Protein AF-A0A962GFY9-F1 (afdb_monomer_lite)

Sequence (151 aa):
MKKIFLLLAILLSVSACLKETRIDASSEEKLQKSIAEIMKELEPDQQKNFSQSLKIIMFGDVENIMDLASIGQNTAIFKGIFQAKVDGKTAQEIVEMANKISFSRENTKPIAERAGVPITADDFLNAQRDGQKRAGNPILADDFLNTKRDE

Structure (mmCIF, N/CA/C/O backbone):
data_AF-A0A962GFY9-F1
#
_entry.id   AF-A0A962GFY9-F1
#
loop_
_atom_site.group_PDB
_atom_site.id
_atom_site.type_symbol
_atom_site.label_atom_id
_atom_site.label_alt_id
_atom_site.label_comp_id
_atom_site.label_asym_id
_atom_site.label_entity_id
_atom_site.label_seq_id
_atom_site.pdbx_PDB_ins_code
_atom_site.Cartn_x
_atom_site.Cartn_y
_atom_site.Cartn_z
_atom_site.occupancy
_atom_site.B_iso_or_equiv
_atom_site.auth_seq_id
_atom_site.auth_comp_id
_atom_site.auth_asym_id
_atom_site.auth_atom_id
_atom_site.pdbx_PDB_model_num
ATOM 1 N N . MET A 1 1 ? -34.347 -28.773 16.932 1.00 52.16 1 MET A N 1
ATOM 2 C CA . MET A 1 1 ? -34.294 -27.658 15.954 1.00 52.16 1 MET A CA 1
ATOM 3 C C . MET A 1 1 ? -33.774 -26.333 16.532 1.00 52.16 1 MET A C 1
ATOM 5 O O . MET A 1 1 ? -33.062 -25.638 15.827 1.00 52.16 1 MET A O 1
ATOM 9 N N . LYS A 1 2 ? -33.995 -26.012 17.821 1.00 49.56 2 LYS A N 1
ATOM 10 C CA . LYS A 1 2 ? -33.439 -24.803 18.481 1.00 49.56 2 LYS A CA 1
ATOM 11 C C . LYS A 1 2 ? -31.897 -24.705 18.484 1.00 49.56 2 LYS A C 1
ATOM 13 O O . LYS A 1 2 ? -31.356 -23.613 18.399 1.00 49.56 2 LYS A O 1
ATOM 18 N N . LYS A 1 3 ? -31.193 -25.846 18.531 1.00 59.88 3 LYS A N 1
ATOM 19 C CA . LYS A 1 3 ? -29.716 -25.913 18.524 1.00 59.88 3 LYS A CA 1
ATOM 20 C C . LYS A 1 3 ? -29.091 -25.617 17.148 1.00 59.88 3 LYS A C 1
ATOM 22 O O . LYS A 1 3 ? -27.989 -25.092 17.100 1.00 59.88 3 LYS A O 1
ATOM 27 N N . ILE A 1 4 ? -29.810 -25.898 16.052 1.00 69.69 4 ILE A N 1
ATOM 28 C CA . ILE A 1 4 ? -29.369 -25.559 14.684 1.00 69.69 4 ILE A CA 1
ATOM 29 C C . ILE A 1 4 ? -29.452 -24.043 14.460 1.00 69.69 4 ILE A C 1
ATOM 31 O O . ILE A 1 4 ? -28.522 -23.459 13.920 1.00 69.69 4 ILE A O 1
ATOM 35 N N . PHE A 1 5 ? -30.517 -23.391 14.945 1.00 61.84 5 PHE A N 1
ATOM 36 C CA . PHE A 1 5 ? -30.643 -21.931 14.872 1.00 61.84 5 PHE A CA 1
ATOM 37 C C . PHE A 1 5 ? -29.566 -21.204 15.692 1.00 61.84 5 PHE A C 1
ATOM 39 O O . PHE A 1 5 ? -29.086 -20.161 15.266 1.00 61.84 5 PHE A O 1
ATOM 46 N N . LEU A 1 6 ? -29.140 -21.777 16.825 1.00 64.12 6 LEU A N 1
ATOM 47 C CA . LEU A 1 6 ? -28.053 -21.225 17.640 1.00 64.12 6 LEU A CA 1
ATOM 48 C C . LEU A 1 6 ? -26.688 -21.326 16.930 1.00 64.12 6 LEU A C 1
ATOM 50 O O . LEU A 1 6 ? -25.915 -20.377 16.955 1.00 64.12 6 LEU A O 1
ATOM 54 N N . LEU A 1 7 ? -26.416 -22.447 16.253 1.00 63.25 7 LEU A N 1
ATOM 55 C CA . LEU A 1 7 ? -25.193 -22.650 15.463 1.00 63.25 7 LEU A CA 1
ATOM 56 C C . LEU A 1 7 ? -25.133 -21.739 14.226 1.00 63.25 7 LEU A C 1
ATOM 58 O O . LEU A 1 7 ? -24.075 -21.198 13.918 1.00 63.25 7 LEU A O 1
ATOM 62 N N . LEU A 1 8 ? -26.268 -21.516 13.557 1.00 64.75 8 LEU A N 1
ATOM 63 C CA . LEU A 1 8 ? -26.354 -20.631 12.391 1.00 64.75 8 LEU A CA 1
ATOM 64 C C . LEU A 1 8 ? -26.232 -19.143 12.777 1.00 64.75 8 LEU A C 1
ATOM 66 O O . LEU A 1 8 ? -25.643 -18.362 12.037 1.00 64.75 8 LEU A O 1
ATOM 70 N N . ALA A 1 9 ? -26.724 -18.758 13.960 1.00 59.66 9 ALA A N 1
ATOM 71 C CA . ALA A 1 9 ? -26.595 -17.398 14.486 1.00 59.66 9 ALA A CA 1
ATOM 72 C C . ALA A 1 9 ? -25.154 -17.048 14.903 1.00 59.66 9 ALA A C 1
ATOM 74 O O . ALA A 1 9 ? -24.712 -15.923 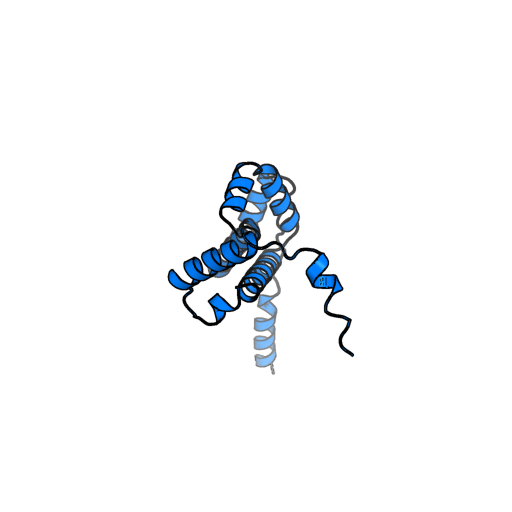14.684 1.00 59.66 9 ALA A O 1
ATOM 75 N N . ILE A 1 10 ? -24.395 -18.009 15.443 1.00 60.91 10 ILE A N 1
ATOM 76 C CA . ILE A 1 10 ? -22.970 -17.823 15.771 1.00 60.91 10 ILE A CA 1
ATOM 77 C C . ILE A 1 10 ? -22.133 -17.671 14.491 1.00 60.91 10 ILE A C 1
ATOM 79 O O . ILE A 1 10 ? -21.226 -16.845 14.454 1.00 60.91 10 ILE A O 1
ATOM 83 N N . LEU A 1 11 ? -22.483 -18.391 13.417 1.00 58.44 11 LEU A N 1
ATOM 84 C CA . LEU A 1 11 ? -21.807 -18.272 12.120 1.00 58.44 11 LEU A CA 1
ATOM 85 C C . LEU A 1 11 ? -22.072 -16.917 11.433 1.00 58.44 11 LEU A C 1
ATOM 87 O O . LEU A 1 11 ? -21.173 -16.369 10.804 1.00 58.44 11 LEU A O 1
ATOM 91 N N . LEU A 1 12 ? -23.278 -16.350 11.587 1.00 54.44 12 LEU A N 1
ATOM 92 C CA . LEU A 1 12 ? -23.633 -15.028 11.042 1.00 54.44 12 LEU A CA 1
ATOM 93 C C . LEU A 1 12 ? -23.071 -13.849 11.854 1.00 54.44 12 LEU A C 1
ATOM 95 O O . LEU A 1 12 ? -23.007 -12.730 11.348 1.00 54.44 12 LEU A O 1
ATOM 99 N N . SER A 1 13 ? -22.667 -14.081 13.104 1.00 48.28 13 SER A N 1
ATOM 100 C CA . SER A 1 13 ? -22.187 -13.020 14.002 1.00 48.28 13 SER A CA 1
ATOM 101 C C . SER A 1 13 ? -20.803 -12.482 13.615 1.00 48.28 13 SER A C 1
ATOM 103 O O . SER A 1 13 ? -20.428 -11.401 14.057 1.00 48.28 13 SER A O 1
ATOM 105 N N . VAL A 1 14 ? -20.050 -13.197 12.769 1.00 56.41 14 VAL A N 1
ATOM 106 C CA . VAL A 1 14 ? -18.703 -12.782 12.323 1.00 56.41 14 VAL A CA 1
ATOM 107 C C . VAL A 1 14 ? -18.754 -11.738 11.194 1.00 56.41 14 VAL A C 1
ATOM 109 O O . VAL A 1 14 ? -17.762 -11.069 10.931 1.00 56.41 14 VAL A O 1
ATOM 112 N N . SER A 1 15 ? -19.905 -11.538 10.543 1.00 55.25 15 SER A N 1
ATOM 113 C CA . SER A 1 15 ? -20.038 -10.604 9.408 1.00 55.25 15 SER A CA 1
ATOM 114 C C . SER A 1 15 ? -20.693 -9.263 9.767 1.00 55.25 15 SER A C 1
ATOM 116 O O . SER A 1 15 ? -20.921 -8.443 8.882 1.00 55.25 15 SER A O 1
ATOM 118 N N . ALA A 1 16 ? -21.024 -9.026 11.040 1.00 46.34 16 ALA A N 1
ATOM 119 C CA . ALA A 1 16 ? -21.855 -7.899 11.468 1.00 46.34 16 ALA A CA 1
ATOM 120 C C . ALA A 1 16 ? -21.127 -6.941 12.424 1.00 46.34 16 ALA A C 1
ATOM 122 O O . ALA A 1 16 ? -21.619 -6.656 13.511 1.00 46.34 16 ALA A O 1
ATOM 123 N N . CYS A 1 17 ? -19.957 -6.433 12.030 1.00 54.56 17 CYS A N 1
ATOM 124 C CA . CYS A 1 17 ? -19.389 -5.228 12.645 1.00 54.56 17 CYS A CA 1
ATOM 125 C C . CYS A 1 17 ? -18.354 -4.560 11.729 1.00 54.56 17 CYS A C 1
ATOM 127 O O . CYS A 1 17 ? -17.208 -4.364 12.106 1.00 54.56 17 CYS A O 1
ATOM 129 N N . LEU A 1 18 ? -18.724 -4.245 10.488 1.00 49.97 18 LEU A N 1
ATOM 130 C CA . LEU A 1 18 ? -17.826 -3.533 9.582 1.00 49.97 18 LEU A CA 1
ATOM 131 C C . LEU A 1 18 ? -18.472 -2.216 9.183 1.00 49.97 18 LEU A C 1
ATOM 133 O O . LEU A 1 18 ? -19.028 -2.045 8.101 1.00 49.97 18 LEU A O 1
ATOM 137 N N . LYS A 1 19 ? -18.348 -1.240 10.082 1.00 54.31 19 LYS A N 1
ATOM 138 C CA . LYS A 1 19 ? -18.076 0.110 9.606 1.00 54.31 19 LYS A CA 1
ATOM 139 C C . LYS A 1 19 ? -16.713 -0.017 8.927 1.00 54.31 19 LYS A C 1
ATOM 141 O O . LYS A 1 19 ? -15.700 -0.074 9.601 1.00 54.31 19 LYS A O 1
ATOM 146 N N . GLU A 1 20 ? -16.720 -0.272 7.624 1.00 71.56 20 GLU A N 1
ATOM 147 C CA . GLU A 1 20 ? -15.514 -0.596 6.866 1.00 71.56 20 GLU A CA 1
ATOM 148 C C . GLU A 1 20 ? -14.660 0.668 6.784 1.00 71.56 20 GLU A C 1
ATOM 150 O O . GLU A 1 20 ? -14.823 1.498 5.887 1.00 71.56 20 GLU A O 1
ATOM 155 N N . THR A 1 21 ? -13.816 0.872 7.794 1.00 86.81 21 THR A N 1
ATOM 156 C CA . THR A 1 21 ? -12.905 2.006 7.843 1.00 86.81 21 THR A CA 1
ATOM 157 C C . THR A 1 21 ? -11.976 1.901 6.643 1.00 86.81 21 THR A C 1
ATOM 159 O O . THR A 1 21 ? -11.308 0.888 6.413 1.00 86.81 21 THR A O 1
ATOM 162 N N . ARG A 1 22 ? -12.007 2.945 5.819 1.00 94.06 22 ARG A N 1
ATOM 163 C CA . ARG A 1 22 ? -11.238 3.054 4.582 1.00 94.06 22 ARG A CA 1
ATOM 164 C C . ARG A 1 22 ? -10.055 3.970 4.812 1.00 94.06 22 ARG A C 1
ATOM 166 O O . ARG A 1 22 ? -10.136 4.920 5.589 1.00 94.06 22 ARG A O 1
ATOM 173 N N . ILE A 1 23 ? -8.972 3.691 4.105 1.00 93.94 23 ILE A N 1
ATOM 174 C CA . ILE A 1 23 ? -7.830 4.591 4.048 1.00 93.94 23 ILE A CA 1
ATOM 175 C C . ILE A 1 23 ? -8.283 5.907 3.399 1.00 93.94 23 ILE A C 1
ATOM 177 O O . ILE A 1 23 ? -8.881 5.890 2.327 1.00 93.94 23 ILE A O 1
ATOM 181 N N . ASP A 1 24 ? -7.997 7.032 4.051 1.00 94.44 24 ASP A N 1
ATOM 182 C CA . ASP A 1 24 ? -8.168 8.384 3.506 1.00 94.44 24 ASP A CA 1
ATOM 183 C C . ASP A 1 24 ? -6.777 8.934 3.195 1.00 94.44 24 ASP A C 1
ATOM 185 O O . ASP A 1 24 ? -6.072 9.407 4.084 1.00 94.44 24 ASP A O 1
ATOM 189 N N . ALA A 1 25 ? -6.360 8.846 1.937 1.00 93.69 25 ALA A N 1
ATOM 190 C CA . ALA A 1 25 ? -5.067 9.331 1.477 1.00 93.69 25 ALA A CA 1
ATOM 191 C C . ALA A 1 25 ? -5.126 10.770 0.939 1.00 93.69 25 ALA A C 1
ATOM 193 O O . ALA A 1 25 ? -4.162 11.223 0.316 1.00 93.69 25 ALA A O 1
ATOM 194 N N . SER A 1 26 ? -6.212 11.517 1.194 1.00 91.25 26 SER A N 1
ATOM 195 C CA . SER A 1 26 ? -6.377 12.883 0.677 1.00 91.25 26 SER A CA 1
ATOM 196 C C . SER A 1 26 ? -5.380 13.879 1.286 1.00 91.25 26 SER A C 1
ATOM 198 O O . SER A 1 26 ? -5.203 14.980 0.767 1.00 91.25 26 SER A O 1
ATOM 200 N N . SER A 1 27 ? -4.760 13.532 2.415 1.00 92.38 27 SER A N 1
ATOM 201 C CA . SER A 1 27 ? -3.592 14.209 2.977 1.00 92.38 27 SER A CA 1
ATOM 202 C C . SER A 1 27 ? -2.735 13.209 3.751 1.00 92.38 27 SER A C 1
ATOM 204 O O . SER A 1 27 ? -3.179 12.113 4.087 1.00 92.38 27 SER A O 1
ATOM 206 N N . GLU A 1 28 ? -1.494 13.576 4.067 1.00 89.31 28 GLU A N 1
ATOM 207 C CA . GLU A 1 28 ? -0.622 12.720 4.880 1.00 89.31 28 GLU A CA 1
ATOM 208 C C . GLU A 1 28 ? -1.158 12.498 6.298 1.00 89.31 28 GLU A C 1
ATOM 210 O O . GLU A 1 28 ? -1.109 11.381 6.808 1.00 89.31 28 GLU A O 1
ATOM 215 N N . GLU A 1 29 ? -1.717 13.537 6.913 1.00 93.44 29 GLU A N 1
ATOM 216 C CA . GLU A 1 29 ? -2.314 13.442 8.245 1.00 93.44 29 GLU A CA 1
ATOM 217 C C . GLU A 1 29 ? -3.513 12.484 8.250 1.00 93.44 29 GLU A C 1
ATOM 219 O O . GLU A 1 29 ? -3.618 11.608 9.110 1.00 93.44 29 GLU A O 1
ATOM 224 N N . LYS A 1 30 ? -4.389 12.599 7.247 1.00 93.94 30 LYS A N 1
ATOM 225 C CA . LYS A 1 30 ? -5.550 11.718 7.082 1.00 93.94 30 LYS A CA 1
ATOM 226 C C . LYS A 1 30 ? -5.142 10.281 6.784 1.00 93.94 30 LYS A C 1
ATOM 228 O O . LYS A 1 30 ? -5.750 9.358 7.327 1.00 93.94 30 LYS A O 1
ATOM 233 N N . LEU A 1 31 ? -4.072 10.090 6.014 1.00 93.12 31 LEU A N 1
ATOM 234 C CA . LEU A 1 31 ? -3.538 8.768 5.699 1.00 93.12 31 LEU A CA 1
ATOM 235 C C . LEU A 1 31 ? -3.069 8.069 6.970 1.00 93.12 31 LEU A C 1
ATOM 237 O O . LEU A 1 31 ? -3.474 6.946 7.258 1.00 93.12 31 LEU A O 1
ATOM 241 N N . GLN A 1 32 ? -2.241 8.749 7.762 1.00 93.06 32 GLN A N 1
ATOM 242 C CA . GLN A 1 32 ? -1.736 8.198 9.016 1.00 93.06 32 GLN A CA 1
ATOM 243 C C . GLN A 1 32 ? -2.873 7.927 10.003 1.00 93.06 32 GLN A C 1
ATOM 245 O O . GLN A 1 32 ? -2.904 6.872 10.639 1.00 93.06 32 GLN A O 1
ATOM 250 N N . LYS A 1 33 ? -3.830 8.855 10.102 1.00 95.50 33 LYS A N 1
ATOM 251 C CA . LYS A 1 33 ? -4.976 8.729 10.999 1.00 95.50 33 LYS A CA 1
ATOM 252 C C . LYS A 1 33 ? -5.879 7.556 10.622 1.00 95.50 33 LYS A C 1
ATOM 254 O O . LYS A 1 33 ? -6.166 6.731 11.482 1.00 95.50 33 LYS A O 1
ATOM 259 N N . SER A 1 34 ? -6.279 7.448 9.358 1.00 93.94 34 SER A N 1
ATOM 2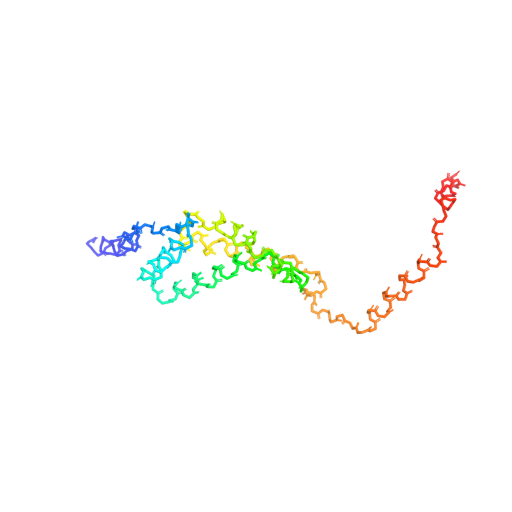60 C CA . SER A 1 34 ? -7.147 6.364 8.879 1.00 93.94 34 SER A CA 1
ATOM 261 C C . SER A 1 34 ? -6.477 4.992 8.999 1.00 93.94 34 SER A C 1
ATOM 263 O O . SER A 1 34 ? -7.112 4.042 9.446 1.00 93.94 34 SER A O 1
ATOM 265 N N . ILE A 1 35 ? -5.172 4.883 8.719 1.00 93.56 35 ILE A N 1
ATOM 266 C CA . ILE A 1 35 ? -4.405 3.648 8.963 1.00 93.56 35 ILE A CA 1
ATOM 267 C C . ILE A 1 35 ? -4.404 3.289 10.454 1.00 93.56 35 ILE A C 1
ATOM 269 O O . ILE A 1 35 ? -4.592 2.125 10.805 1.00 93.56 35 ILE A O 1
ATOM 273 N N . ALA A 1 36 ? -4.196 4.264 11.342 1.00 94.38 36 ALA A N 1
ATOM 274 C CA . ALA A 1 36 ? -4.203 4.025 12.782 1.00 94.38 36 ALA A CA 1
ATOM 275 C C . ALA A 1 36 ? -5.591 3.625 13.308 1.00 94.38 36 ALA A C 1
ATOM 277 O O . ALA A 1 36 ? -5.680 2.815 14.229 1.00 94.38 36 ALA A O 1
ATOM 278 N N . GLU A 1 37 ? -6.663 4.178 12.741 1.00 93.81 37 GLU A N 1
ATOM 279 C CA . GLU A 1 37 ? -8.043 3.793 13.051 1.00 93.81 37 GLU A CA 1
ATOM 280 C C . GLU A 1 37 ? -8.316 2.349 12.623 1.00 93.81 37 GLU A C 1
ATOM 282 O O . GLU A 1 37 ? -8.722 1.549 13.463 1.00 93.81 37 GLU A O 1
ATOM 287 N N . ILE A 1 38 ? -7.955 1.975 11.390 1.00 92.50 38 ILE A N 1
ATOM 288 C CA . ILE A 1 38 ? -8.038 0.586 10.913 1.00 92.50 38 ILE A CA 1
ATOM 289 C C . ILE A 1 38 ? -7.267 -0.353 11.848 1.00 92.50 38 ILE A C 1
ATOM 291 O O . ILE A 1 38 ? -7.794 -1.369 12.284 1.00 92.50 38 ILE A O 1
ATOM 295 N N . MET A 1 39 ? -6.031 -0.009 12.218 1.00 90.31 39 MET A N 1
ATOM 296 C CA . MET A 1 39 ? -5.210 -0.849 13.099 1.00 90.31 39 MET A CA 1
ATOM 297 C C . MET A 1 39 ? -5.849 -1.081 14.474 1.00 90.31 39 MET A C 1
ATOM 299 O O . MET A 1 39 ? -5.657 -2.146 15.047 1.00 90.31 39 MET A O 1
ATOM 303 N N . LYS A 1 40 ? -6.614 -0.122 15.007 1.00 91.69 40 LYS A N 1
ATOM 304 C CA . LYS A 1 40 ? -7.322 -0.280 16.290 1.00 91.69 40 LYS A CA 1
ATOM 305 C C . LYS A 1 40 ? -8.537 -1.201 16.197 1.00 91.69 40 LYS A C 1
ATOM 307 O O . LYS A 1 40 ? -8.933 -1.759 17.215 1.00 91.69 40 LYS A O 1
ATOM 312 N N . GLU A 1 41 ? -9.131 -1.320 15.015 1.00 88.50 41 GLU A N 1
ATOM 313 C CA . GLU A 1 41 ? -10.315 -2.150 14.761 1.00 88.50 41 GLU A CA 1
ATOM 314 C C . GLU A 1 41 ? -9.958 -3.609 14.447 1.00 88.50 41 GLU A C 1
ATOM 316 O O . GLU A 1 41 ? -10.811 -4.487 14.542 1.00 88.50 41 GLU A O 1
ATOM 321 N N . LEU A 1 42 ? -8.702 -3.874 14.082 1.00 87.94 42 LEU A N 1
ATOM 322 C CA . LEU A 1 42 ? -8.211 -5.198 13.716 1.00 87.94 42 LEU A CA 1
ATOM 323 C C . LEU A 1 42 ? -7.678 -5.978 14.925 1.00 87.94 42 LEU A C 1
ATOM 325 O O . LEU A 1 42 ? -7.023 -5.421 15.808 1.00 87.94 42 LEU A O 1
ATOM 329 N N . GLU A 1 43 ? -7.859 -7.298 14.900 1.00 88.81 43 GLU A N 1
ATOM 330 C CA . GLU A 1 43 ? -7.196 -8.228 15.824 1.00 88.81 43 GLU A CA 1
ATOM 331 C C . GLU A 1 43 ? -5.668 -8.261 15.587 1.00 88.81 43 GLU A C 1
ATOM 333 O O . GLU A 1 43 ? -5.213 -7.961 14.477 1.00 88.81 43 GLU A O 1
ATOM 338 N N . PRO A 1 44 ? -4.839 -8.675 16.567 1.00 85.75 44 PRO A N 1
ATOM 339 C CA . PRO A 1 44 ? -3.374 -8.628 16.455 1.00 85.75 44 PRO A CA 1
ATOM 340 C C . PRO A 1 44 ? -2.795 -9.289 15.190 1.00 85.75 44 PRO A C 1
ATOM 342 O O . PRO A 1 44 ? -1.908 -8.731 14.537 1.00 85.75 44 PRO A O 1
ATOM 345 N N . ASP A 1 45 ? -3.323 -10.449 14.793 1.00 83.88 45 ASP A N 1
ATOM 346 C CA . ASP A 1 45 ? 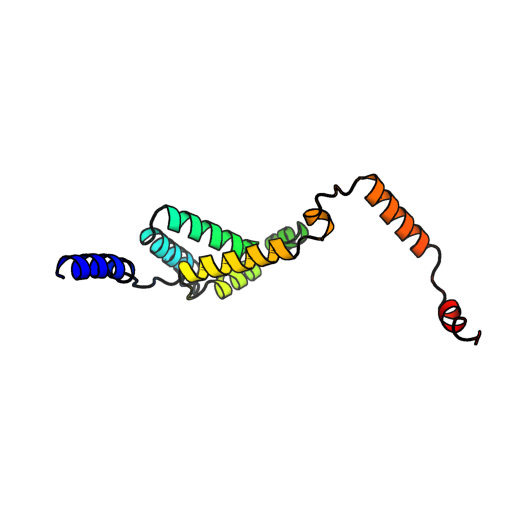-2.883 -11.148 13.579 1.00 83.88 45 ASP A CA 1
ATOM 347 C C . ASP A 1 45 ? -3.266 -10.384 12.302 1.00 83.88 45 ASP A C 1
ATOM 349 O O . ASP A 1 45 ? -2.494 -10.313 11.340 1.00 83.88 45 ASP A O 1
ATOM 353 N N . GLN A 1 46 ? -4.437 -9.745 12.300 1.00 86.31 46 GLN A N 1
ATOM 354 C CA . GLN A 1 46 ? -4.911 -8.930 11.185 1.00 86.31 46 GLN A CA 1
ATOM 355 C C . GLN A 1 46 ? -4.117 -7.622 11.066 1.00 86.31 46 GLN A C 1
ATOM 357 O O . GLN A 1 46 ? -3.782 -7.223 9.952 1.00 86.31 46 GLN A O 1
ATOM 362 N N . GLN A 1 47 ? -3.737 -6.996 12.185 1.00 89.50 47 GLN A N 1
ATOM 363 C CA . GLN A 1 47 ? -2.851 -5.823 12.201 1.00 89.50 47 GLN A CA 1
ATOM 364 C C . GLN A 1 47 ? -1.493 -6.142 11.564 1.00 89.50 47 GLN A C 1
ATOM 366 O O . GLN A 1 47 ? -0.971 -5.379 10.740 1.00 89.50 47 GLN A O 1
ATOM 371 N N . LYS A 1 48 ? -0.914 -7.299 11.909 1.00 88.62 48 LYS A N 1
ATOM 372 C CA . LYS A 1 48 ? 0.346 -7.760 11.318 1.00 88.62 48 LYS A CA 1
ATOM 373 C C . LYS A 1 48 ? 0.203 -7.951 9.808 1.00 88.62 48 LYS A C 1
ATOM 375 O O . LYS A 1 48 ? 1.003 -7.393 9.058 1.00 88.62 48 LYS A O 1
ATOM 380 N N . ASN A 1 49 ? -0.834 -8.658 9.364 1.00 87.56 49 ASN A N 1
ATOM 381 C CA . ASN A 1 49 ? -1.074 -8.899 7.940 1.00 87.56 49 ASN A CA 1
ATOM 382 C C . ASN A 1 49 ? -1.318 -7.598 7.164 1.00 87.56 49 ASN A C 1
ATOM 384 O O . ASN A 1 49 ? -0.746 -7.399 6.091 1.00 87.56 49 ASN A O 1
ATOM 388 N N . PHE A 1 50 ? -2.106 -6.678 7.718 1.00 92.50 50 PHE A N 1
ATOM 389 C CA . PHE A 1 50 ? -2.381 -5.380 7.109 1.00 92.50 50 PHE A CA 1
ATOM 390 C C . PHE A 1 50 ? -1.110 -4.525 6.986 1.00 92.50 50 PHE A C 1
ATOM 392 O O . PHE A 1 50 ? -0.791 -4.037 5.901 1.00 92.50 50 PHE A O 1
ATOM 399 N N . SER A 1 51 ? -0.315 -4.412 8.055 1.00 90.00 51 SER A N 1
ATOM 400 C CA . SER A 1 51 ? 0.941 -3.644 8.032 1.00 90.00 51 SER A CA 1
ATOM 401 C C . SER A 1 51 ? 1.991 -4.225 7.076 1.00 90.00 51 SER A C 1
ATOM 403 O O . SER A 1 51 ? 2.703 -3.475 6.405 1.00 90.00 51 SER A O 1
ATOM 405 N N . GLN A 1 52 ? 2.081 -5.554 6.966 1.00 91.06 52 GLN A N 1
ATOM 406 C CA . GLN A 1 52 ? 2.926 -6.218 5.971 1.00 91.06 52 GLN A CA 1
ATOM 407 C C . GLN A 1 52 ? 2.434 -5.947 4.548 1.00 91.06 52 GLN A C 1
ATOM 409 O O . GLN A 1 52 ? 3.241 -5.657 3.667 1.00 91.06 52 GLN A O 1
ATOM 414 N N . SER A 1 53 ? 1.121 -5.965 4.341 1.00 91.62 53 SER A N 1
ATOM 415 C CA . SER A 1 53 ? 0.505 -5.703 3.041 1.00 91.62 53 SER A CA 1
ATOM 416 C C . SER A 1 53 ? 0.764 -4.277 2.559 1.00 91.62 53 SER A C 1
ATOM 418 O O . SER A 1 53 ? 1.155 -4.086 1.411 1.00 91.62 53 SER A O 1
ATOM 420 N N . LEU A 1 54 ? 0.673 -3.279 3.444 1.00 91.25 54 LEU A N 1
ATOM 421 C CA . LEU A 1 54 ? 1.042 -1.896 3.118 1.00 91.25 54 LEU A CA 1
ATOM 422 C C . LEU A 1 54 ? 2.504 -1.779 2.666 1.00 91.25 54 LEU A C 1
ATOM 424 O O . LEU A 1 54 ? 2.786 -1.084 1.693 1.00 91.25 54 LEU A O 1
ATOM 428 N N . LYS A 1 55 ? 3.434 -2.491 3.318 1.00 88.94 55 LYS A N 1
ATOM 429 C CA . LYS A 1 55 ? 4.849 -2.522 2.904 1.00 88.94 55 LYS A CA 1
ATOM 430 C C . LYS A 1 55 ? 5.033 -3.188 1.544 1.00 88.94 55 LYS A C 1
ATOM 432 O O . LYS A 1 55 ? 5.813 -2.691 0.739 1.00 88.94 55 LYS A O 1
ATOM 437 N N . ILE A 1 56 ? 4.324 -4.286 1.285 1.00 88.88 56 ILE A N 1
ATOM 438 C CA . ILE A 1 56 ? 4.354 -4.964 -0.017 1.00 88.88 56 ILE A CA 1
ATOM 439 C C . ILE A 1 56 ? 3.798 -4.049 -1.102 1.00 88.88 56 ILE A C 1
ATOM 441 O O . ILE A 1 56 ? 4.373 -3.996 -2.172 1.00 88.88 56 ILE A O 1
ATOM 445 N N . ILE A 1 57 ? 2.731 -3.294 -0.856 1.00 89.44 57 ILE A N 1
ATOM 446 C CA . ILE A 1 57 ? 2.208 -2.345 -1.850 1.00 89.44 57 ILE A CA 1
ATOM 447 C C . ILE A 1 57 ? 3.181 -1.185 -2.053 1.00 89.44 57 ILE A C 1
ATOM 449 O O . ILE A 1 57 ? 3.401 -0.764 -3.184 1.00 89.44 57 ILE A O 1
ATOM 453 N N . MET A 1 58 ? 3.780 -0.690 -0.968 1.00 85.44 58 MET A N 1
ATOM 454 C CA . MET A 1 58 ? 4.748 0.396 -1.027 1.00 85.44 58 MET A CA 1
ATOM 455 C C . MET A 1 58 ? 5.984 -0.016 -1.826 1.00 85.44 58 MET A C 1
ATOM 457 O O . MET A 1 58 ? 6.356 0.703 -2.731 1.00 85.44 58 MET A O 1
ATOM 461 N N . PHE A 1 59 ? 6.593 -1.169 -1.548 1.00 82.56 59 PHE A N 1
ATOM 462 C CA . PHE A 1 59 ? 7.860 -1.592 -2.169 1.00 82.56 59 PHE A CA 1
ATOM 463 C C . PHE A 1 59 ? 7.706 -2.687 -3.233 1.00 82.56 59 PHE A C 1
ATOM 465 O O . PHE A 1 59 ? 8.695 -3.225 -3.728 1.00 82.56 59 PHE A O 1
ATOM 472 N N . GLY A 1 60 ? 6.473 -3.039 -3.585 1.00 74.12 60 GLY A N 1
ATOM 473 C CA . GLY A 1 60 ? 6.128 -4.156 -4.469 1.00 74.12 60 GLY A CA 1
ATOM 474 C C . GLY A 1 60 ? 6.568 -3.979 -5.912 1.00 74.12 60 GLY A C 1
ATOM 475 O O . GLY A 1 60 ? 6.769 -4.970 -6.612 1.00 74.12 60 GLY A O 1
ATOM 476 N N . ASP A 1 61 ? 6.805 -2.736 -6.310 1.00 68.31 61 ASP A N 1
ATOM 477 C CA . ASP A 1 61 ? 7.274 -2.375 -7.646 1.00 68.31 61 ASP A CA 1
ATOM 478 C C . ASP A 1 61 ? 8.802 -2.153 -7.685 1.00 68.31 61 ASP A C 1
ATOM 480 O O . ASP A 1 61 ? 9.347 -1.791 -8.719 1.00 68.31 61 ASP A O 1
ATOM 484 N N . VAL A 1 62 ? 9.510 -2.353 -6.563 1.00 69.75 62 VAL A N 1
ATOM 485 C CA . VAL A 1 62 ? 10.978 -2.256 -6.500 1.00 69.75 62 VAL A CA 1
ATOM 486 C C . VAL A 1 62 ? 11.569 -3.611 -6.864 1.00 69.75 62 VAL A C 1
ATOM 488 O O . VAL A 1 62 ? 11.468 -4.556 -6.071 1.00 69.75 62 VAL A O 1
ATOM 491 N N . GLU A 1 63 ? 12.168 -3.707 -8.049 1.00 63.66 63 GLU A N 1
ATOM 492 C CA . GLU A 1 63 ? 12.790 -4.936 -8.551 1.00 63.66 63 GLU A CA 1
ATOM 493 C C . GLU A 1 63 ? 14.310 -4.916 -8.363 1.00 63.66 63 GLU A C 1
ATOM 495 O O . GLU A 1 63 ? 14.907 -5.962 -8.113 1.00 63.66 63 GLU A O 1
ATOM 500 N N . ASN A 1 64 ? 14.944 -3.737 -8.415 1.00 60.09 64 ASN A N 1
ATOM 501 C CA . ASN A 1 64 ? 16.399 -3.602 -8.341 1.00 60.09 64 ASN A CA 1
ATOM 502 C C . ASN A 1 64 ? 16.873 -2.439 -7.453 1.00 60.09 64 ASN A C 1
ATOM 504 O O . ASN A 1 64 ? 16.134 -1.528 -7.085 1.00 60.09 64 ASN A O 1
ATOM 508 N N . ILE A 1 65 ? 18.175 -2.439 -7.148 1.00 61.22 65 ILE A N 1
ATOM 509 C CA . ILE A 1 65 ? 18.850 -1.394 -6.353 1.00 61.22 65 ILE A CA 1
ATOM 510 C C . ILE A 1 65 ? 18.752 -0.016 -7.044 1.00 61.22 65 ILE A C 1
ATOM 512 O O . ILE A 1 65 ? 18.705 1.019 -6.379 1.00 61.22 65 ILE A O 1
ATOM 516 N N . MET A 1 66 ? 18.669 0.002 -8.379 1.00 61.62 66 MET A N 1
ATOM 517 C CA . MET A 1 66 ? 18.463 1.220 -9.170 1.00 61.62 66 MET A CA 1
ATOM 518 C C . MET A 1 66 ? 17.096 1.863 -8.876 1.00 61.62 66 MET A C 1
ATOM 520 O O . MET A 1 66 ? 17.026 3.078 -8.711 1.00 61.62 66 MET A O 1
ATOM 524 N N . ASP A 1 67 ? 16.042 1.057 -8.702 1.00 66.31 67 ASP A N 1
ATOM 525 C CA . ASP A 1 67 ? 14.691 1.536 -8.373 1.00 66.31 67 ASP A CA 1
ATOM 526 C C . ASP A 1 67 ? 14.649 2.150 -6.966 1.00 66.31 67 ASP A C 1
ATOM 528 O O . ASP A 1 67 ? 13.993 3.165 -6.738 1.00 66.31 67 ASP A O 1
ATOM 532 N N . LEU A 1 68 ? 15.421 1.592 -6.025 1.00 67.19 68 LEU A N 1
ATOM 533 C CA . LEU A 1 68 ? 15.630 2.171 -4.691 1.00 67.19 68 LEU A CA 1
ATOM 534 C C . LEU A 1 68 ? 16.307 3.547 -4.753 1.00 67.19 68 LEU A C 1
ATOM 536 O O . LEU A 1 68 ? 15.898 4.468 -4.042 1.00 67.19 68 LEU A O 1
ATOM 540 N N . ALA A 1 69 ? 17.316 3.713 -5.612 1.00 66.12 69 ALA A N 1
ATOM 541 C CA . ALA A 1 69 ? 17.962 5.009 -5.819 1.00 66.12 69 ALA A CA 1
ATOM 542 C C . ALA A 1 69 ? 16.992 6.027 -6.446 1.00 66.12 69 ALA A C 1
ATOM 544 O O . ALA A 1 69 ? 16.958 7.188 -6.031 1.00 66.12 69 ALA A O 1
ATOM 545 N N . SER A 1 70 ? 16.149 5.584 -7.382 1.00 64.50 70 SER A N 1
ATO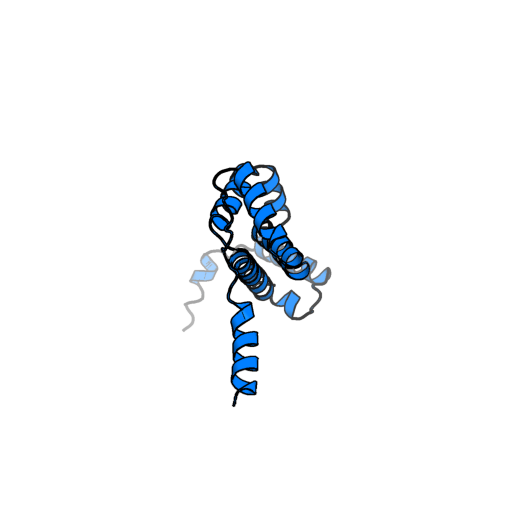M 546 C CA . SER A 1 70 ? 15.092 6.407 -7.976 1.00 64.50 70 SER A CA 1
ATOM 547 C C . SER A 1 70 ? 14.014 6.806 -6.967 1.00 64.50 70 SER A C 1
ATOM 549 O O . SER A 1 70 ? 13.561 7.950 -7.010 1.00 64.50 70 SER A O 1
ATOM 551 N N . ILE A 1 71 ? 13.653 5.941 -6.011 1.00 67.62 71 ILE A N 1
ATOM 552 C CA . ILE A 1 71 ? 12.779 6.315 -4.885 1.00 67.62 71 ILE A CA 1
ATOM 553 C C . ILE A 1 71 ? 13.417 7.433 -4.066 1.00 67.62 71 ILE A C 1
ATOM 555 O O . ILE A 1 71 ? 12.738 8.404 -3.751 1.00 67.62 71 ILE A O 1
ATOM 559 N N . GLY A 1 72 ? 14.712 7.331 -3.751 1.00 66.62 72 GLY A N 1
ATOM 560 C CA . GLY A 1 72 ? 15.431 8.359 -2.994 1.00 66.62 72 GLY A CA 1
ATOM 561 C C . GLY A 1 72 ? 15.425 9.733 -3.675 1.00 66.62 72 GLY A C 1
ATOM 562 O O . GLY A 1 72 ? 15.319 10.751 -2.995 1.00 66.62 72 GLY A O 1
ATOM 563 N N . GLN A 1 73 ? 15.475 9.767 -5.010 1.00 68.56 73 GLN A N 1
ATOM 564 C CA . GLN A 1 73 ? 15.433 11.013 -5.784 1.00 68.56 73 GLN A CA 1
ATOM 565 C C . GLN A 1 73 ? 14.010 11.528 -6.054 1.00 68.56 73 GLN A C 1
ATOM 567 O O . GLN A 1 73 ? 13.813 12.736 -6.143 1.00 68.56 73 GLN A O 1
ATOM 572 N N . ASN A 1 74 ? 13.013 10.641 -6.141 1.00 72.50 74 ASN A N 1
ATOM 573 C CA . ASN A 1 74 ? 11.625 10.963 -6.498 1.00 72.50 74 ASN A CA 1
ATOM 574 C C . ASN A 1 74 ? 10.612 10.506 -5.432 1.00 72.50 74 ASN A C 1
ATOM 576 O O . ASN A 1 74 ? 9.517 10.027 -5.743 1.00 72.50 74 ASN A O 1
ATOM 580 N N . THR A 1 75 ? 10.955 10.695 -4.157 1.00 75.44 75 THR A N 1
ATOM 581 C CA . THR A 1 75 ? 10.138 10.284 -2.999 1.00 75.44 75 THR A CA 1
ATOM 582 C C . THR A 1 75 ? 8.702 10.810 -3.060 1.00 75.44 75 THR A C 1
ATOM 584 O O . THR A 1 75 ? 7.767 10.086 -2.719 1.00 75.44 75 THR A O 1
ATOM 587 N N . ALA A 1 76 ? 8.499 12.040 -3.541 1.00 78.88 76 ALA A N 1
ATOM 588 C CA . ALA A 1 76 ? 7.176 12.647 -3.685 1.00 78.88 76 ALA A CA 1
ATOM 589 C C . ALA A 1 76 ? 6.300 11.932 -4.728 1.00 78.88 76 ALA A C 1
ATOM 591 O O . ALA A 1 76 ? 5.121 11.689 -4.476 1.00 78.88 76 ALA A O 1
ATOM 592 N N . ILE A 1 77 ? 6.878 11.548 -5.872 1.00 77.00 77 ILE A N 1
ATOM 593 C CA . ILE A 1 77 ? 6.169 10.814 -6.932 1.00 77.00 77 ILE A CA 1
ATOM 594 C C . ILE A 1 77 ? 5.777 9.432 -6.415 1.00 77.00 77 ILE A C 1
ATOM 596 O O . ILE A 1 77 ? 4.627 9.018 -6.540 1.00 77.00 77 ILE A O 1
ATOM 600 N N . PHE A 1 78 ? 6.717 8.746 -5.766 1.00 79.00 78 PHE A N 1
ATOM 601 C CA . PHE A 1 78 ? 6.483 7.424 -5.201 1.00 79.00 78 PHE A CA 1
ATOM 602 C C . PHE A 1 78 ? 5.392 7.434 -4.124 1.00 79.00 78 PHE A C 1
ATOM 604 O O . PHE A 1 78 ? 4.491 6.595 -4.127 1.00 79.00 78 PHE A O 1
ATOM 611 N N . LYS A 1 79 ? 5.422 8.438 -3.243 1.00 82.38 79 LYS A N 1
ATOM 612 C CA . LYS A 1 79 ? 4.386 8.659 -2.232 1.00 82.38 79 LYS A CA 1
ATOM 613 C C . LYS A 1 79 ? 3.023 8.945 -2.863 1.00 82.38 79 LYS A C 1
ATOM 615 O O . LYS A 1 79 ? 2.036 8.382 -2.403 1.00 82.38 79 LYS A O 1
ATOM 620 N N . GLY A 1 80 ? 2.965 9.750 -3.925 1.00 85.06 80 GLY A N 1
ATOM 621 C CA . GLY A 1 80 ? 1.726 10.019 -4.660 1.00 85.06 80 GLY A CA 1
ATOM 622 C C . GLY A 1 80 ? 1.138 8.767 -5.319 1.00 85.06 80 GLY A C 1
ATOM 623 O O . GLY A 1 80 ? -0.064 8.529 -5.221 1.00 85.06 80 GLY A O 1
ATOM 624 N N . ILE A 1 81 ? 1.982 7.919 -5.918 1.00 85.62 81 ILE A N 1
ATOM 625 C CA . ILE A 1 81 ? 1.563 6.627 -6.488 1.00 85.62 81 ILE A CA 1
ATOM 626 C C . ILE A 1 81 ? 1.019 5.711 -5.392 1.00 85.62 81 ILE A C 1
ATOM 628 O O . ILE A 1 81 ? -0.045 5.116 -5.561 1.00 85.62 81 ILE A O 1
ATOM 632 N N . PHE A 1 82 ? 1.720 5.612 -4.261 1.00 89.31 82 PHE A N 1
ATOM 633 C CA . PHE A 1 82 ? 1.255 4.825 -3.123 1.00 89.31 82 PHE A CA 1
ATOM 634 C C . PHE A 1 82 ? -0.105 5.319 -2.624 1.00 89.31 82 PHE A C 1
ATOM 636 O O . PHE A 1 82 ? -1.036 4.523 -2.531 1.00 89.31 82 PHE A O 1
ATOM 643 N N . GLN A 1 83 ? -0.241 6.625 -2.370 1.00 91.25 83 GLN A N 1
ATOM 644 C CA . GLN A 1 83 ? -1.493 7.244 -1.931 1.00 91.25 83 GLN A CA 1
ATOM 645 C C . GLN A 1 83 ? -2.638 6.934 -2.897 1.00 91.25 83 GLN A C 1
ATOM 647 O O . GLN A 1 83 ? -3.674 6.447 -2.461 1.00 91.25 83 GLN A O 1
ATOM 652 N N . ALA A 1 84 ? -2.425 7.101 -4.204 1.00 90.50 84 ALA A N 1
ATOM 653 C CA . ALA A 1 84 ? -3.430 6.789 -5.218 1.00 90.50 84 ALA A CA 1
ATOM 654 C C . ALA A 1 84 ? -3.821 5.299 -5.258 1.00 90.50 84 ALA A C 1
ATOM 656 O O . ALA A 1 84 ? -4.964 4.973 -5.572 1.00 90.50 84 ALA A O 1
ATOM 657 N N . LYS A 1 85 ? -2.893 4.384 -4.943 1.00 90.44 85 LYS A N 1
ATOM 658 C CA . LYS A 1 85 ? -3.172 2.939 -4.891 1.00 90.44 85 LYS A CA 1
ATOM 659 C C . LYS A 1 85 ? -4.014 2.547 -3.675 1.00 90.44 85 LYS A C 1
ATOM 661 O O . LYS A 1 85 ? -4.844 1.644 -3.789 1.00 90.44 85 LYS A O 1
ATOM 666 N N . VAL A 1 86 ? -3.781 3.180 -2.525 1.00 93.81 86 VAL A N 1
ATOM 667 C CA . VAL A 1 86 ? -4.400 2.782 -1.249 1.00 93.81 86 VAL A CA 1
ATOM 668 C C . VAL A 1 86 ? -5.624 3.609 -0.865 1.00 93.81 86 VAL A C 1
ATOM 670 O O . VAL A 1 86 ? -6.384 3.167 -0.008 1.00 93.81 86 VAL A O 1
ATOM 673 N N . ASP A 1 87 ? -5.837 4.777 -1.475 1.00 95.81 87 ASP A N 1
ATOM 674 C CA . ASP A 1 87 ? -6.965 5.650 -1.145 1.00 95.81 87 ASP A CA 1
ATOM 675 C C . ASP A 1 87 ? -8.317 4.947 -1.318 1.00 95.81 87 ASP A C 1
ATOM 677 O O . ASP A 1 87 ? -8.567 4.224 -2.290 1.00 95.81 87 ASP A O 1
ATOM 681 N N . GLY A 1 88 ? -9.195 5.139 -0.340 1.00 93.81 88 GLY A N 1
ATOM 682 C CA . GLY A 1 88 ? -10.517 4.532 -0.290 1.00 93.81 88 GLY A CA 1
ATOM 683 C C . GLY A 1 88 ? -10.523 3.016 -0.084 1.00 93.81 88 GLY A C 1
ATOM 684 O O . GLY A 1 88 ? -11.612 2.438 -0.106 1.00 93.81 88 GLY A O 1
ATOM 685 N N . LYS A 1 89 ? -9.370 2.356 0.108 1.00 93.94 89 LYS A N 1
ATOM 686 C CA . LYS A 1 89 ? -9.295 0.901 0.308 1.00 93.94 89 LYS A CA 1
ATOM 687 C C . LYS A 1 89 ? -9.542 0.492 1.750 1.00 93.94 89 LYS A C 1
ATOM 689 O O . LYS A 1 89 ? -9.141 1.184 2.685 1.00 93.94 89 LYS A O 1
ATOM 694 N N . THR A 1 90 ? -10.181 -0.658 1.921 1.00 93.94 90 THR A N 1
ATOM 695 C CA . THR A 1 90 ? -10.346 -1.316 3.223 1.00 93.94 90 THR A CA 1
ATOM 696 C C . THR A 1 90 ? -9.116 -2.156 3.571 1.00 93.94 90 THR A C 1
ATOM 698 O O . THR A 1 90 ? -8.284 -2.469 2.714 1.00 93.94 90 THR A O 1
ATOM 701 N N . ALA A 1 91 ? -9.005 -2.580 4.834 1.00 90.56 91 ALA A N 1
ATOM 702 C CA . ALA A 1 91 ? -7.930 -3.473 5.269 1.00 90.56 91 ALA A CA 1
ATOM 703 C C . ALA A 1 91 ? -7.865 -4.772 4.4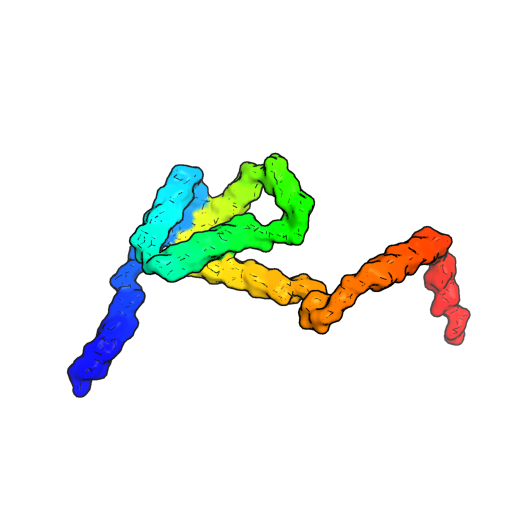48 1.00 90.56 91 ALA A C 1
ATOM 705 O O . ALA A 1 91 ? -6.780 -5.221 4.076 1.00 90.56 91 ALA A O 1
ATOM 706 N N . GLN A 1 92 ? -9.025 -5.351 4.133 1.00 90.06 92 GLN A N 1
ATOM 707 C CA . GLN A 1 92 ? -9.112 -6.583 3.358 1.00 90.06 92 GLN A CA 1
ATOM 708 C C . GLN A 1 92 ? -8.660 -6.372 1.908 1.00 90.06 92 GLN A C 1
ATOM 710 O O . GLN A 1 92 ? -7.847 -7.147 1.406 1.00 90.06 92 GLN A O 1
ATOM 715 N N . GLU A 1 93 ? -9.106 -5.295 1.257 1.00 91.69 93 GLU A N 1
ATOM 716 C CA . GLU A 1 93 ? -8.688 -4.971 -0.113 1.00 91.69 93 GLU A CA 1
ATOM 717 C C . GLU A 1 93 ? -7.172 -4.733 -0.210 1.00 91.69 93 GLU A C 1
ATOM 719 O O . GLU A 1 93 ? -6.542 -5.109 -1.200 1.00 91.69 93 GLU A O 1
ATOM 724 N N . ILE A 1 94 ? -6.568 -4.145 0.827 1.00 93.19 94 ILE A N 1
ATOM 725 C CA . ILE A 1 94 ? -5.115 -3.961 0.928 1.00 93.19 94 ILE A CA 1
ATOM 726 C C . ILE A 1 94 ? -4.386 -5.305 1.016 1.00 93.19 94 ILE A C 1
ATOM 728 O O . ILE A 1 94 ? -3.401 -5.517 0.307 1.00 93.19 94 ILE A O 1
ATOM 732 N N . VAL A 1 95 ? -4.878 -6.237 1.834 1.00 90.44 95 VAL A N 1
ATOM 733 C CA . VAL A 1 95 ? -4.302 -7.589 1.930 1.00 90.44 95 VAL A CA 1
ATOM 734 C C . VAL A 1 95 ? -4.429 -8.340 0.603 1.00 90.44 95 VAL A C 1
ATOM 736 O O . VAL A 1 95 ? -3.463 -8.933 0.123 1.00 90.44 95 VAL A O 1
ATOM 739 N N . GLU A 1 96 ? -5.589 -8.273 -0.047 1.00 91.00 96 GLU A N 1
ATOM 740 C CA . GLU A 1 96 ? -5.802 -8.890 -1.359 1.00 91.00 96 GLU A CA 1
ATOM 741 C C . GLU A 1 96 ? -4.890 -8.294 -2.439 1.00 91.00 96 GLU A C 1
ATOM 743 O O . GLU A 1 96 ? -4.356 -9.024 -3.279 1.00 91.00 96 GLU A O 1
ATOM 748 N N . MET A 1 97 ? -4.672 -6.978 -2.413 1.00 88.25 97 MET A N 1
ATOM 749 C CA . MET A 1 97 ? -3.751 -6.305 -3.326 1.00 88.25 97 MET A CA 1
ATOM 750 C C . MET A 1 97 ? -2.307 -6.770 -3.113 1.00 88.25 97 MET A C 1
ATOM 752 O O . MET A 1 97 ? -1.625 -7.105 -4.083 1.00 88.25 97 MET A O 1
ATOM 756 N N . ALA A 1 98 ? -1.852 -6.852 -1.862 1.00 87.75 98 ALA A N 1
ATOM 757 C CA . ALA A 1 98 ? -0.518 -7.350 -1.540 1.00 87.75 98 ALA A CA 1
ATOM 758 C C . ALA A 1 98 ? -0.318 -8.807 -1.981 1.00 87.75 98 ALA A C 1
ATOM 760 O O . ALA A 1 98 ? 0.722 -9.139 -2.550 1.00 87.75 98 ALA A O 1
ATOM 761 N N . ASN A 1 99 ? -1.327 -9.663 -1.803 1.00 87.75 99 ASN A N 1
ATOM 762 C CA . ASN A 1 99 ? -1.278 -11.052 -2.263 1.00 87.75 99 ASN A CA 1
ATOM 763 C C . ASN A 1 99 ? -1.114 -11.154 -3.784 1.00 87.75 99 ASN A C 1
ATOM 765 O O . ASN A 1 99 ? -0.326 -11.970 -4.258 1.00 87.75 99 ASN A O 1
ATOM 769 N N . LYS A 1 100 ? -1.798 -10.299 -4.558 1.00 86.12 100 LYS A N 1
ATOM 770 C CA . LYS A 1 100 ? -1.634 -10.245 -6.022 1.00 86.12 100 LYS A CA 1
ATOM 771 C C . LYS A 1 100 ? -0.210 -9.854 -6.421 1.00 86.12 100 LYS A C 1
ATOM 773 O O . LYS A 1 100 ? 0.353 -10.470 -7.319 1.00 86.12 100 LYS A O 1
ATOM 778 N N . ILE A 1 101 ? 0.386 -8.877 -5.736 1.00 83.56 101 ILE A N 1
ATOM 779 C CA . ILE A 1 101 ? 1.770 -8.441 -5.985 1.00 83.56 101 ILE A CA 1
ATOM 780 C C . ILE A 1 101 ? 2.761 -9.573 -5.675 1.00 83.56 101 ILE A C 1
ATOM 782 O O . ILE A 1 101 ? 3.621 -9.888 -6.499 1.00 83.56 101 ILE A O 1
ATOM 786 N N . SER A 1 102 ? 2.625 -10.223 -4.518 1.00 77.81 102 SER A N 1
ATOM 787 C CA . SER A 1 102 ? 3.484 -11.348 -4.129 1.00 77.81 102 SER A CA 1
ATOM 788 C C . SER A 1 102 ? 3.349 -12.541 -5.078 1.00 77.81 102 SER A C 1
ATOM 790 O O . SER A 1 102 ? 4.358 -13.127 -5.468 1.00 77.81 102 SER A O 1
ATOM 792 N N . PHE A 1 103 ? 2.126 -12.865 -5.509 1.00 69.69 103 PHE A N 1
ATOM 793 C CA . PHE A 1 103 ? 1.882 -13.946 -6.464 1.00 69.69 103 PHE A CA 1
ATOM 794 C C . PHE A 1 103 ? 2.508 -13.661 -7.832 1.00 69.69 103 PHE A C 1
ATOM 796 O O . PHE A 1 103 ? 3.080 -14.562 -8.447 1.00 69.69 103 PHE A O 1
ATOM 803 N N . SER A 1 104 ? 2.455 -12.413 -8.308 1.00 61.75 104 SER A N 1
ATOM 804 C CA . SER A 1 104 ? 3.163 -12.021 -9.528 1.00 61.75 104 SER A CA 1
ATOM 805 C C . SER A 1 104 ? 4.667 -12.267 -9.382 1.00 61.75 104 SER A C 1
ATOM 807 O O . SER A 1 104 ? 5.241 -12.958 -10.215 1.00 61.75 104 SER A O 1
ATOM 809 N N . ARG A 1 105 ? 5.293 -11.835 -8.278 1.00 61.94 105 ARG A N 1
ATOM 810 C CA . ARG A 1 105 ? 6.740 -12.014 -8.030 1.00 61.94 105 ARG A CA 1
ATOM 811 C C . ARG A 1 105 ? 7.189 -13.474 -7.992 1.00 61.94 105 ARG A C 1
ATOM 813 O O . ARG A 1 105 ? 8.264 -13.795 -8.487 1.00 61.94 105 ARG A O 1
ATOM 820 N N . GLU A 1 106 ? 6.382 -14.366 -7.428 1.00 59.78 106 GLU A N 1
ATOM 821 C CA . GLU A 1 106 ? 6.697 -15.798 -7.407 1.00 59.78 106 GLU A CA 1
ATOM 822 C C . GLU A 1 106 ? 6.650 -16.427 -8.810 1.00 59.78 106 GLU A C 1
ATOM 824 O O . GLU A 1 106 ? 7.370 -17.391 -9.082 1.00 59.78 106 GLU A O 1
ATOM 829 N N . ASN A 1 107 ? 5.854 -15.855 -9.721 1.00 53.00 107 ASN A N 1
ATOM 830 C CA . ASN A 1 107 ? 5.689 -16.322 -11.095 1.00 53.00 107 ASN A CA 1
ATOM 831 C C . ASN A 1 107 ? 6.632 -15.685 -12.121 1.00 53.00 107 ASN A C 1
ATOM 833 O O . ASN A 1 107 ? 6.865 -16.310 -13.156 1.00 53.00 107 ASN A O 1
ATOM 837 N N . THR A 1 108 ? 7.216 -14.522 -11.827 1.00 53.00 108 THR A N 1
ATOM 838 C CA . THR A 1 108 ? 8.217 -13.858 -12.684 1.00 53.00 108 THR A CA 1
ATOM 839 C C . THR A 1 108 ? 9.666 -14.186 -12.327 1.00 53.00 108 THR A C 1
ATOM 841 O O . THR A 1 108 ? 10.576 -13.653 -12.961 1.00 53.00 108 THR A O 1
ATOM 844 N N . LYS A 1 109 ? 9.925 -15.064 -11.345 1.00 47.53 109 LYS A N 1
ATOM 845 C CA . LYS A 1 109 ? 11.289 -15.562 -11.11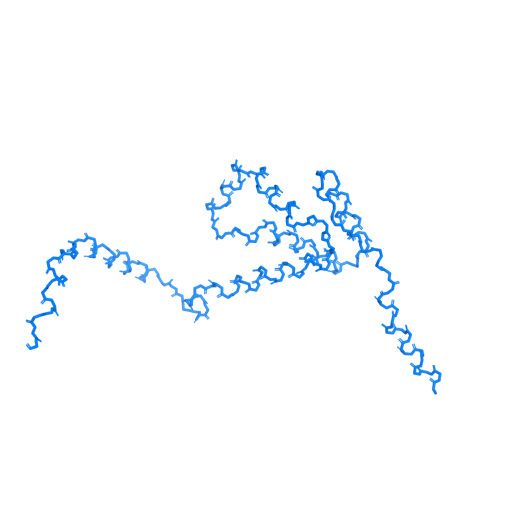7 1.00 47.53 109 LYS A CA 1
ATOM 846 C C . LYS A 1 109 ? 11.812 -16.215 -12.403 1.00 47.53 109 LYS A C 1
ATOM 848 O O . LYS A 1 109 ? 11.100 -17.055 -12.968 1.00 47.53 109 LYS A O 1
ATOM 853 N N . PRO A 1 110 ? 13.027 -15.875 -12.877 1.00 53.56 110 PRO A N 1
ATOM 854 C CA . PRO A 1 110 ? 13.608 -16.549 -14.028 1.00 53.56 110 PRO A CA 1
ATOM 855 C C . PRO A 1 110 ? 13.618 -18.058 -13.771 1.00 53.56 110 PRO A C 1
ATOM 857 O O . PRO A 1 110 ? 13.872 -18.511 -12.654 1.00 53.56 110 PRO A O 1
ATOM 860 N N . ILE A 1 111 ? 13.330 -18.844 -14.810 1.00 51.38 111 ILE A N 1
ATOM 861 C CA . ILE A 1 111 ? 13.191 -20.312 -14.751 1.00 51.38 111 ILE A CA 1
ATOM 862 C C . ILE A 1 111 ? 14.409 -20.966 -14.059 1.00 51.38 111 ILE A C 1
ATOM 864 O O . ILE A 1 111 ? 14.261 -21.973 -13.370 1.00 51.38 111 ILE A O 1
ATOM 868 N N . ALA A 1 112 ? 15.589 -20.341 -14.157 1.00 52.62 112 ALA A N 1
ATOM 869 C CA . ALA A 1 112 ? 16.818 -20.744 -13.475 1.00 52.62 112 ALA A CA 1
ATOM 870 C C . ALA A 1 112 ? 16.707 -20.774 -11.935 1.00 52.62 112 ALA A C 1
ATOM 872 O O . ALA A 1 112 ? 17.213 -21.702 -11.311 1.00 52.62 112 ALA A O 1
ATOM 873 N N . GLU A 1 113 ? 15.999 -19.824 -11.313 1.00 49.22 113 GLU A N 1
ATOM 874 C CA . GLU A 1 113 ? 15.829 -19.787 -9.851 1.00 49.22 113 GLU A CA 1
ATOM 875 C C . GLU A 1 113 ? 14.797 -20.823 -9.378 1.00 49.22 113 GLU A C 1
ATOM 877 O O . GLU A 1 113 ? 14.971 -21.457 -8.339 1.00 49.22 113 GLU A O 1
ATOM 882 N N . ARG A 1 114 ? 13.749 -21.066 -10.178 1.00 49.50 114 ARG A N 1
ATOM 883 C CA . ARG A 1 114 ? 12.744 -22.112 -9.910 1.00 49.50 114 ARG A CA 1
ATOM 884 C C . ARG A 1 114 ? 13.300 -23.528 -10.030 1.00 49.50 114 ARG A C 1
ATOM 886 O O . ARG A 1 114 ? 12.838 -24.416 -9.322 1.00 49.50 114 ARG A O 1
ATOM 893 N N . ALA A 1 115 ? 14.280 -23.741 -10.905 1.00 51.50 115 ALA A N 1
ATOM 894 C CA . ALA A 1 115 ? 14.900 -25.047 -11.103 1.00 51.50 115 ALA A CA 1
ATOM 895 C C . ALA A 1 115 ? 15.936 -25.402 -10.019 1.00 51.50 115 ALA A C 1
ATOM 897 O O . ALA A 1 115 ? 16.486 -26.501 -10.053 1.00 51.50 115 ALA A O 1
ATOM 898 N N . GLY A 1 116 ? 16.228 -24.493 -9.075 1.00 51.06 116 GLY A N 1
ATOM 899 C CA . GLY A 1 116 ? 17.274 -24.703 -8.071 1.00 51.06 116 GLY A CA 1
ATOM 900 C C . GLY A 1 116 ? 18.658 -24.918 -8.688 1.00 51.06 116 GLY A C 1
ATOM 901 O O . GLY A 1 116 ? 19.523 -25.502 -8.042 1.00 51.06 116 GLY A O 1
ATOM 902 N N . VAL A 1 117 ? 18.862 -24.489 -9.939 1.00 56.50 117 VAL A N 1
ATOM 903 C CA . VAL A 1 117 ? 20.144 -24.614 -10.629 1.00 56.50 117 VAL A CA 1
ATOM 904 C C . VAL A 1 117 ? 20.983 -23.413 -10.202 1.00 56.50 117 VAL A C 1
ATOM 906 O O . VAL A 1 117 ? 20.658 -22.288 -10.590 1.00 56.50 117 VAL A O 1
ATOM 909 N N . PRO A 1 118 ? 22.022 -23.597 -9.369 1.00 55.16 118 PRO A N 1
ATOM 910 C CA . PRO A 1 118 ? 22.891 -22.493 -9.008 1.00 55.16 118 PRO A CA 1
ATOM 911 C C . PRO A 1 118 ? 23.574 -21.999 -10.281 1.00 55.16 118 PRO A C 1
ATOM 913 O O . PRO A 1 118 ? 24.283 -22.759 -10.936 1.00 55.16 118 PRO A O 1
ATOM 916 N N . ILE A 1 119 ? 23.356 -20.734 -10.637 1.00 57.62 119 ILE A N 1
ATOM 917 C CA . ILE A 1 119 ? 24.154 -20.087 -11.677 1.00 57.62 119 ILE A CA 1
ATOM 918 C C . ILE A 1 119 ? 25.567 -19.966 -11.109 1.00 57.62 119 ILE A C 1
ATOM 920 O O . ILE A 1 119 ? 25.788 -19.259 -10.121 1.00 57.62 119 ILE A O 1
ATOM 924 N N . THR A 1 120 ? 26.509 -20.711 -11.675 1.00 68.75 120 THR A N 1
ATOM 925 C CA . THR A 1 120 ? 27.891 -20.733 -11.196 1.00 68.75 120 THR A CA 1
ATOM 926 C C . THR A 1 120 ? 28.669 -19.538 -11.746 1.00 68.75 120 THR A C 1
ATOM 928 O O . THR A 1 120 ? 28.296 -18.939 -12.755 1.00 68.75 120 THR A O 1
ATOM 931 N N . ALA A 1 121 ? 29.781 -19.177 -11.098 1.00 63.34 121 ALA A N 1
ATOM 932 C CA . ALA A 1 121 ? 30.674 -18.131 -11.605 1.00 63.34 121 ALA A CA 1
ATOM 933 C C . ALA A 1 121 ? 31.169 -18.438 -13.034 1.00 63.34 121 ALA A C 1
ATOM 935 O O . ALA A 1 121 ? 31.334 -17.526 -13.845 1.00 63.34 121 ALA A O 1
ATOM 936 N N . ASP A 1 122 ? 31.323 -19.720 -13.364 1.00 64.31 122 ASP A N 1
ATOM 937 C CA . ASP A 1 122 ? 31.735 -20.173 -14.689 1.00 64.31 122 ASP A CA 1
ATOM 938 C C . ASP A 1 122 ? 30.646 -19.935 -15.744 1.00 64.31 122 ASP A C 1
ATOM 940 O O . ASP A 1 122 ? 30.960 -19.546 -16.870 1.00 64.31 122 ASP A O 1
ATOM 944 N N . ASP A 1 123 ? 29.365 -20.078 -15.388 1.00 69.19 123 ASP A N 1
ATOM 945 C CA . ASP A 1 123 ? 28.244 -19.778 -16.289 1.00 69.19 123 ASP A CA 1
ATOM 946 C C . ASP A 1 123 ? 28.212 -18.291 -16.672 1.00 69.19 123 ASP A C 1
ATOM 948 O O . ASP A 1 123 ? 28.019 -17.948 -17.842 1.00 69.19 123 ASP A O 1
ATOM 952 N N . PHE A 1 124 ? 28.491 -17.401 -15.712 1.00 60.28 124 PHE A N 1
ATOM 953 C CA . PHE A 1 124 ? 28.615 -15.962 -15.968 1.00 60.28 124 PHE A CA 1
ATOM 954 C C . PHE A 1 124 ? 29.801 -15.636 -16.881 1.00 60.28 124 PHE A C 1
ATOM 956 O O . PHE A 1 124 ? 29.649 -14.887 -17.850 1.00 60.28 124 PHE A O 1
ATOM 963 N N . LEU A 1 125 ? 30.975 -16.213 -16.608 1.00 64.88 125 LEU A N 1
ATOM 964 C CA . LEU A 1 125 ? 32.181 -15.989 -17.410 1.00 64.88 125 LEU A CA 1
ATOM 965 C C . LEU A 1 125 ? 32.012 -16.508 -18.842 1.00 64.88 125 LEU A C 1
ATOM 967 O O . LEU A 1 125 ? 32.425 -15.848 -19.799 1.00 64.88 125 LEU A O 1
ATOM 971 N N . ASN A 1 126 ? 31.358 -17.658 -19.007 1.00 69.44 126 ASN A N 1
ATOM 972 C CA . ASN A 1 126 ? 31.060 -18.226 -20.316 1.00 69.44 126 ASN A CA 1
ATOM 973 C C . ASN A 1 126 ? 30.072 -17.353 -21.102 1.00 69.44 126 ASN A C 1
ATOM 975 O O . ASN A 1 126 ? 30.336 -17.058 -22.269 1.00 69.44 126 ASN A O 1
ATOM 979 N N . ALA A 1 127 ? 29.006 -16.859 -20.464 1.00 66.81 127 ALA A N 1
ATOM 980 C CA . ALA A 1 127 ? 28.049 -15.947 -21.093 1.00 66.81 127 ALA A CA 1
ATOM 981 C C . ALA A 1 127 ? 28.698 -14.614 -21.510 1.00 66.81 127 ALA A C 1
ATOM 983 O O . ALA A 1 127 ? 28.465 -14.125 -22.618 1.00 66.81 127 ALA A O 1
ATOM 984 N N . GLN A 1 128 ? 29.563 -14.046 -20.664 1.00 62.25 128 GLN A N 1
ATOM 985 C CA . GLN A 1 128 ? 30.284 -12.807 -20.964 1.00 62.25 128 GLN A CA 1
ATOM 986 C C . GLN A 1 128 ? 31.282 -12.995 -22.116 1.00 62.25 128 GLN A C 1
ATOM 988 O O . GLN A 1 128 ? 31.367 -12.158 -23.019 1.00 62.25 128 GLN A O 1
ATOM 993 N N . ARG A 1 129 ? 31.994 -14.127 -22.133 1.00 62.84 129 ARG A N 1
ATOM 994 C CA . ARG A 1 129 ? 32.901 -14.514 -23.220 1.00 62.84 129 ARG A CA 1
ATOM 995 C C . ARG A 1 129 ? 32.158 -14.711 -24.542 1.00 62.84 129 ARG A C 1
ATOM 997 O O . ARG A 1 129 ? 32.647 -14.284 -25.585 1.00 62.84 129 ARG A O 1
ATOM 1004 N N . ASP A 1 130 ? 30.985 -15.332 -24.522 1.00 64.44 130 ASP A N 1
ATOM 1005 C CA . ASP A 1 130 ? 30.211 -15.579 -25.741 1.00 64.44 130 ASP A CA 1
ATOM 1006 C C . ASP A 1 130 ? 29.512 -14.306 -26.253 1.00 64.44 130 ASP A C 1
ATOM 1008 O O . ASP A 1 130 ? 29.411 -14.109 -27.466 1.00 64.44 130 ASP A O 1
ATOM 1012 N N . GLY A 1 131 ? 29.143 -13.377 -25.364 1.00 57.78 131 GLY A N 1
ATOM 1013 C CA . GLY A 1 131 ? 28.740 -12.016 -25.737 1.00 57.78 131 GLY A CA 1
ATOM 1014 C C . GLY A 1 131 ? 29.863 -11.231 -26.427 1.00 57.78 131 GLY A C 1
ATOM 1015 O O . GLY A 1 131 ? 29.630 -10.581 -27.444 1.00 57.78 131 GLY A O 1
ATOM 1016 N N . GLN A 1 132 ? 31.102 -11.357 -25.942 1.00 59.03 132 GLN A N 1
ATOM 1017 C CA . GLN A 1 132 ? 32.288 -10.748 -26.561 1.00 59.03 132 GLN A CA 1
ATOM 1018 C C . GLN A 1 132 ? 32.616 -11.359 -27.935 1.00 59.03 132 GLN A C 1
ATOM 1020 O O . GLN A 1 132 ? 32.937 -10.626 -28.869 1.00 59.03 132 GLN A O 1
ATOM 1025 N N . LYS A 1 133 ? 32.465 -12.681 -28.110 1.00 56.62 133 LYS A N 1
ATOM 1026 C CA . LYS A 1 133 ? 32.626 -13.342 -29.422 1.00 56.62 133 LYS A CA 1
ATOM 1027 C C . LYS A 1 133 ? 31.611 -12.855 -30.459 1.00 56.62 133 LYS A C 1
ATOM 1029 O O . LYS A 1 133 ? 31.956 -12.736 -31.629 1.00 56.62 133 LYS A O 1
ATOM 1034 N N . ARG A 1 134 ? 30.376 -12.559 -30.037 1.00 52.06 134 ARG A N 1
ATOM 1035 C CA . ARG A 1 134 ? 29.332 -11.987 -30.907 1.00 52.06 134 ARG A CA 1
ATOM 1036 C C . ARG A 1 134 ? 29.561 -10.506 -31.206 1.00 52.06 134 ARG A C 1
ATOM 1038 O O . ARG A 1 134 ? 29.257 -10.065 -32.305 1.00 52.06 134 ARG A O 1
ATOM 1045 N N . ALA A 1 135 ? 30.135 -9.752 -30.268 1.00 53.56 135 ALA A N 1
ATOM 1046 C CA . ALA A 1 135 ? 30.538 -8.364 -30.501 1.00 53.56 135 ALA A CA 1
ATOM 1047 C C . ALA A 1 135 ? 31.726 -8.242 -31.476 1.00 53.56 135 ALA A C 1
ATOM 1049 O O . ALA A 1 135 ? 31.876 -7.215 -32.132 1.00 53.56 135 ALA A O 1
ATOM 1050 N N . GLY A 1 136 ? 32.557 -9.286 -31.582 1.00 50.53 136 GLY A N 1
ATOM 1051 C CA . GLY A 1 136 ? 33.720 -9.330 -32.471 1.00 50.53 136 GLY A CA 1
ATOM 1052 C C . GLY A 1 136 ? 33.435 -9.744 -33.917 1.00 50.53 136 GLY A C 1
ATOM 1053 O O . GLY A 1 136 ? 34.326 -9.608 -34.749 1.00 50.53 136 GLY A O 1
ATOM 1054 N N . ASN A 1 137 ? 32.232 -10.230 -34.234 1.00 55.19 137 ASN A N 1
ATOM 1055 C CA . ASN A 1 137 ? 31.854 -10.567 -35.604 1.00 55.19 137 ASN A CA 1
ATOM 1056 C C . ASN A 1 137 ? 30.450 -10.008 -35.874 1.00 55.19 137 ASN A C 1
ATOM 1058 O O . ASN A 1 137 ? 29.463 -10.675 -35.549 1.00 55.19 137 ASN A O 1
ATOM 1062 N N . PRO A 1 138 ? 30.323 -8.768 -36.388 1.00 51.41 138 PRO A N 1
ATOM 1063 C CA . PRO A 1 138 ? 29.022 -8.282 -36.815 1.00 51.41 138 PRO A CA 1
ATOM 1064 C C . PRO A 1 138 ? 28.494 -9.267 -37.856 1.00 51.41 138 PRO A C 1
ATOM 1066 O O . PRO A 1 138 ? 29.209 -9.601 -38.798 1.00 51.41 138 PRO A O 1
ATOM 1069 N N . ILE A 1 139 ? 27.261 -9.747 -37.683 1.00 51.81 139 ILE A N 1
ATOM 1070 C CA . ILE A 1 139 ? 26.566 -10.394 -38.792 1.00 51.81 139 ILE A CA 1
ATOM 1071 C C . ILE A 1 139 ? 26.411 -9.293 -39.838 1.00 51.81 139 ILE A C 1
ATOM 1073 O O . ILE A 1 139 ? 25.611 -8.370 -39.658 1.00 51.81 139 ILE A O 1
ATOM 1077 N N . LEU A 1 140 ? 27.263 -9.319 -40.861 1.00 52.34 140 LEU A N 1
ATOM 1078 C CA . LEU A 1 140 ? 27.157 -8.396 -41.976 1.00 52.34 140 LEU A CA 1
ATOM 1079 C C . LEU A 1 140 ? 25.813 -8.689 -42.642 1.00 52.34 140 LEU A C 1
ATOM 1081 O O . LEU A 1 140 ? 25.402 -9.844 -42.751 1.00 52.34 140 LEU A O 1
ATOM 1085 N N . ALA A 1 141 ? 25.094 -7.643 -43.050 1.00 48.12 141 ALA A N 1
ATOM 1086 C CA . ALA A 1 141 ? 23.793 -7.783 -43.711 1.00 48.12 141 ALA A CA 1
ATOM 1087 C C . ALA A 1 141 ? 23.847 -8.748 -44.921 1.00 48.12 141 ALA A C 1
ATOM 1089 O O . ALA A 1 141 ? 22.843 -9.350 -45.296 1.00 48.12 141 ALA A O 1
ATOM 1090 N N . ASP A 1 142 ? 25.042 -8.937 -45.470 1.00 50.38 142 ASP A N 1
ATOM 1091 C CA . ASP A 1 142 ? 25.399 -9.819 -46.572 1.00 50.38 142 ASP A CA 1
ATOM 1092 C C . ASP A 1 142 ? 25.172 -11.313 -46.241 1.00 50.38 142 ASP A C 1
ATOM 1094 O O . ASP A 1 142 ? 24.748 -12.075 -47.114 1.00 50.38 142 ASP A O 1
ATOM 1098 N N . ASP A 1 143 ? 25.341 -11.727 -44.978 1.00 54.22 143 ASP A N 1
ATOM 1099 C CA . ASP A 1 143 ? 25.113 -13.111 -44.525 1.00 54.22 143 ASP A CA 1
ATOM 1100 C C . ASP A 1 143 ? 23.615 -13.470 -44.490 1.00 54.22 143 ASP A C 1
ATOM 1102 O O . ASP A 1 143 ? 23.231 -14.631 -44.653 1.00 54.22 143 ASP A O 1
ATOM 1106 N N . PHE A 1 144 ? 22.736 -12.471 -44.341 1.00 52.97 144 PHE A N 1
ATOM 1107 C CA . PHE A 1 144 ? 21.284 -12.671 -44.405 1.00 52.97 144 PHE A CA 1
ATOM 1108 C C . PHE A 1 144 ? 20.768 -12.835 -45.838 1.00 52.97 144 PHE A C 1
ATOM 1110 O O . PHE A 1 144 ? 19.727 -13.460 -46.043 1.00 52.97 144 PHE A O 1
ATOM 1117 N N . LEU A 1 145 ? 21.476 -12.304 -46.838 1.00 52.09 145 LEU A N 1
ATOM 1118 C CA . LEU A 1 145 ? 21.032 -12.338 -48.235 1.00 52.09 145 LEU A CA 1
ATOM 1119 C C . LEU A 1 145 ? 21.471 -13.599 -48.990 1.00 52.09 145 LEU A C 1
ATOM 1121 O O . LEU A 1 145 ? 20.950 -13.856 -50.075 1.00 52.09 145 LEU A O 1
ATOM 1125 N N . ASN A 1 146 ? 22.373 -14.406 -48.422 1.00 50.72 146 ASN A N 1
ATOM 1126 C CA . ASN A 1 146 ? 22.934 -15.577 -49.102 1.00 50.72 146 ASN A CA 1
ATOM 1127 C C . ASN A 1 146 ? 22.391 -16.934 -48.614 1.00 50.72 146 ASN A C 1
ATOM 1129 O O . ASN A 1 146 ? 22.771 -17.967 -49.148 1.00 50.72 146 ASN A O 1
ATOM 1133 N N . THR A 1 147 ? 21.460 -16.961 -47.654 1.00 50.44 147 THR A N 1
ATOM 1134 C CA . THR A 1 147 ? 20.833 -18.210 -47.159 1.00 50.44 147 THR A CA 1
ATOM 1135 C C . THR A 1 147 ? 19.551 -18.608 -47.907 1.00 50.44 147 THR A C 1
ATOM 1137 O O . THR A 1 147 ? 18.891 -19.574 -47.535 1.00 50.44 147 THR A O 1
ATOM 1140 N N . LYS A 1 148 ? 19.191 -17.897 -48.987 1.00 51.59 148 LYS A N 1
ATOM 1141 C CA . LYS A 1 148 ? 18.034 -18.204 -49.855 1.00 51.59 148 LYS A CA 1
ATOM 1142 C C . LYS A 1 148 ? 18.402 -18.428 -51.325 1.00 51.59 148 LYS A C 1
ATOM 1144 O O . LYS A 1 148 ? 17.676 -18.005 -52.224 1.00 51.59 148 LYS A O 1
ATOM 1149 N N . ARG A 1 149 ? 19.532 -19.075 -51.596 1.00 49.38 149 ARG A N 1
ATOM 1150 C CA . ARG A 1 149 ? 19.858 -19.496 -52.961 1.00 49.38 149 ARG A CA 1
ATOM 1151 C C . ARG A 1 149 ? 20.591 -20.831 -52.978 1.00 49.38 149 ARG A C 1
ATOM 1153 O O . ARG A 1 149 ? 21.684 -20.884 -53.502 1.00 49.38 149 ARG A O 1
ATOM 1160 N N . ASP A 1 150 ? 19.970 -21.852 -52.401 1.00 50.19 150 ASP A N 1
ATOM 1161 C CA . ASP A 1 150 ? 20.244 -23.264 -52.693 1.00 50.19 150 ASP A CA 1
ATOM 1162 C C . ASP A 1 150 ? 18.931 -24.048 -52.466 1.00 50.19 150 ASP A C 1
ATOM 1164 O O . ASP A 1 150 ? 18.759 -24.749 -51.470 1.00 50.19 150 ASP A O 1
ATOM 1168 N N . GLU A 1 151 ? 17.969 -23.835 -53.369 1.00 44.94 151 GLU A N 1
ATOM 1169 C CA . GLU A 1 151 ? 16.940 -24.817 -53.761 1.00 44.94 151 GLU A CA 1
ATOM 1170 C C . GLU A 1 151 ? 17.113 -25.093 -55.258 1.00 44.94 151 GLU A C 1
ATOM 1172 O O . GLU A 1 151 ? 17.330 -24.107 -56.007 1.00 44.94 151 GLU A O 1
#

Foldseek 3Di:
DVVVVVVVVVVCVVVPDDPQQAQALVDPVSNVVSLVVLLVVDDPVLNVLLVVLLVCLLCLPPPDPVVVVVCVVPVVVSSVVSSVVRHRDGSVRSSVNSVVSVVVVVVPDPVCVVVVPPCDPVNVVVVVVVVVVCVVDPPPVVVVVPPPPDD

Radius of gyration: 26.56 Å; chains: 1; bounding box: 68×42×72 Å

pLDDT: mean 72.11, std 16.64, range [44.94, 95.81]

Secondary structure (DSSP, 8-state):
-HHHHHHHHHHHGGGS----PBP--SSHHHHHHHHHHHHHHS-HHHHHHHHHHHHHHHHTT--SHHHHHHHHH-HHHHHHHHHHHHTT-BHHHHHHHHHHHHHHHHHSS-HHHHTT----HHHHHHHHHHHHHHHTS---HHHHHSTT---